Protein AF-A0A259CTH0-F1 (afdb_monomer_lite)

Structure (mmCIF, N/CA/C/O backbone):
data_AF-A0A259CTH0-F1
#
_entry.id   AF-A0A259CTH0-F1
#
loop_
_atom_site.group_PDB
_atom_site.id
_atom_site.type_symbol
_atom_site.label_atom_id
_atom_site.label_alt_id
_atom_site.label_comp_id
_atom_site.label_asym_id
_atom_site.label_entity_id
_atom_site.label_seq_id
_atom_site.pdbx_PDB_ins_code
_atom_site.Cartn_x
_atom_site.Cartn_y
_atom_site.Cartn_z
_atom_site.occupancy
_atom_site.B_iso_or_equiv
_atom_site.auth_seq_id
_atom_site.auth_comp_id
_atom_site.auth_asym_id
_atom_site.auth_atom_id
_atom_site.pdbx_PDB_model_num
ATOM 1 N N . MET A 1 1 ? 4.032 1.872 -55.184 1.00 35.22 1 MET A N 1
ATOM 2 C CA . MET A 1 1 ? 4.923 3.016 -54.893 1.00 35.22 1 MET A CA 1
ATOM 3 C C . MET A 1 1 ? 4.300 3.805 -53.740 1.00 35.22 1 MET A C 1
ATOM 5 O O . MET A 1 1 ? 3.554 4.737 -53.988 1.00 35.22 1 MET A O 1
ATOM 9 N N . LEU A 1 2 ? 4.495 3.369 -52.488 1.00 32.41 2 LEU A N 1
ATOM 10 C CA . LEU A 1 2 ? 4.017 4.097 -51.303 1.00 32.41 2 LEU A CA 1
ATOM 11 C C . LEU A 1 2 ? 5.195 4.855 -50.688 1.00 32.41 2 LEU A C 1
ATOM 13 O O . LEU A 1 2 ? 6.195 4.247 -50.312 1.00 32.41 2 LEU A O 1
ATOM 17 N N . ARG A 1 3 ? 5.067 6.178 -50.596 1.00 38.28 3 ARG A N 1
ATOM 18 C CA . ARG A 1 3 ? 5.902 7.033 -49.753 1.00 38.28 3 ARG A CA 1
ATOM 19 C C . ARG A 1 3 ? 5.046 7.613 -48.636 1.00 38.28 3 ARG A C 1
ATOM 21 O O . ARG A 1 3 ? 3.895 7.963 -48.864 1.00 38.28 3 ARG A O 1
ATOM 28 N N . ALA A 1 4 ? 5.736 7.810 -47.516 1.00 45.34 4 ALA A N 1
ATOM 29 C CA . ALA A 1 4 ? 5.439 8.714 -46.414 1.00 45.34 4 ALA A CA 1
ATOM 30 C C . ALA A 1 4 ? 4.397 8.244 -45.394 1.00 45.34 4 ALA A C 1
ATOM 32 O O . ALA A 1 4 ? 3.223 8.554 -45.517 1.00 45.34 4 ALA A O 1
ATOM 33 N N . VAL A 1 5 ? 4.896 7.657 -44.300 1.00 40.25 5 VAL A N 1
ATOM 34 C CA . VAL A 1 5 ? 4.733 8.280 -42.977 1.00 40.25 5 VAL A CA 1
ATOM 35 C C . VAL A 1 5 ? 6.035 8.071 -42.201 1.00 40.25 5 VAL A C 1
ATOM 37 O O . VAL A 1 5 ? 6.191 7.124 -41.441 1.00 40.25 5 VAL A O 1
ATOM 40 N N . ASP A 1 6 ? 7.005 8.942 -42.460 1.00 46.53 6 ASP A N 1
ATOM 41 C CA . ASP A 1 6 ? 8.164 9.119 -41.591 1.00 46.53 6 ASP A CA 1
ATOM 42 C C . ASP A 1 6 ? 8.008 10.506 -40.975 1.00 46.53 6 ASP A C 1
ATOM 44 O O . ASP A 1 6 ? 8.345 11.518 -41.591 1.00 46.53 6 ASP A O 1
ATOM 48 N N . ARG A 1 7 ? 7.340 10.568 -39.819 1.00 43.00 7 ARG A N 1
ATOM 49 C CA . ARG A 1 7 ? 7.254 11.778 -39.001 1.00 43.00 7 ARG A CA 1
ATOM 50 C C . ARG A 1 7 ? 7.215 11.412 -37.519 1.00 43.00 7 ARG A C 1
ATOM 52 O O . ARG A 1 7 ? 6.186 11.038 -36.968 1.00 43.00 7 ARG A O 1
ATOM 59 N N . THR A 1 8 ? 8.385 11.622 -36.915 1.00 45.44 8 THR A N 1
ATOM 60 C CA . THR A 1 8 ? 8.591 12.116 -35.545 1.00 45.44 8 THR A CA 1
ATOM 61 C C . THR A 1 8 ? 8.147 11.221 -34.391 1.00 45.44 8 THR A C 1
ATOM 63 O O . THR A 1 8 ? 7.314 11.608 -33.588 1.00 45.44 8 THR A O 1
ATOM 66 N N . PHE A 1 9 ? 8.846 10.100 -34.225 1.00 40.75 9 PHE A N 1
ATOM 67 C CA . PHE A 1 9 ? 9.428 9.741 -32.926 1.00 40.75 9 PHE A CA 1
ATOM 68 C C . PHE A 1 9 ? 10.851 9.234 -33.192 1.00 40.75 9 PHE A C 1
ATOM 70 O O . PHE A 1 9 ? 11.013 8.340 -34.029 1.00 40.75 9 PHE A O 1
ATOM 77 N N . PRO A 1 10 ? 11.903 9.790 -32.564 1.00 41.12 10 PRO A N 1
ATOM 78 C CA . PRO A 1 10 ? 13.239 9.233 -32.709 1.00 41.12 10 PRO A CA 1
ATOM 79 C C . PRO A 1 10 ? 13.198 7.780 -32.229 1.00 41.12 10 PRO A C 1
ATOM 81 O O . PRO A 1 10 ? 12.776 7.505 -31.105 1.00 41.12 10 PRO A O 1
ATOM 84 N N . ARG A 1 11 ? 13.618 6.840 -33.082 1.00 43.41 11 ARG A N 1
ATOM 85 C CA . ARG A 1 11 ? 13.872 5.449 -32.693 1.00 43.41 11 ARG A CA 1
ATOM 86 C C . ARG A 1 11 ? 15.055 5.424 -31.723 1.00 43.41 11 ARG A C 1
ATOM 88 O O . ARG A 1 11 ? 16.173 5.104 -32.114 1.00 43.41 11 ARG A O 1
ATOM 95 N N . TYR A 1 12 ? 14.815 5.743 -30.456 1.00 45.69 12 TYR A N 1
ATOM 96 C CA . TYR A 1 12 ? 15.717 5.405 -29.360 1.00 45.69 12 TYR A CA 1
ATOM 97 C C . TYR A 1 12 ? 15.593 3.906 -29.070 1.00 45.69 12 TYR A C 1
ATOM 99 O O . TYR A 1 12 ? 15.085 3.495 -28.037 1.00 45.69 12 TYR A O 1
ATOM 107 N N . PHE A 1 13 ? 16.044 3.070 -30.004 1.00 45.66 13 PHE A N 1
ATOM 108 C CA . PHE A 1 13 ? 16.345 1.670 -29.717 1.00 45.66 13 PHE A CA 1
ATOM 109 C C . PHE A 1 13 ? 17.863 1.513 -29.630 1.00 45.66 13 PHE A C 1
ATOM 111 O O . PHE A 1 13 ? 18.492 0.841 -30.443 1.00 45.66 13 PHE A O 1
ATOM 118 N N . GLY A 1 14 ? 18.455 2.155 -28.620 1.00 53.34 14 GLY A N 1
ATOM 119 C CA . GLY A 1 14 ? 19.588 1.532 -27.940 1.00 53.34 14 GLY A CA 1
ATOM 120 C C . GLY A 1 14 ? 19.062 0.277 -27.240 1.00 53.34 14 GLY A C 1
ATOM 121 O O . GLY A 1 14 ? 17.931 0.285 -26.759 1.00 53.34 14 GLY A O 1
ATOM 122 N N . GLN A 1 15 ? 19.821 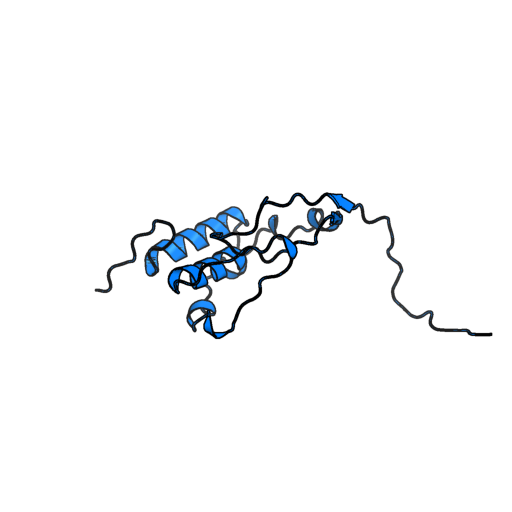-0.819 -27.261 1.00 63.38 15 GLN A N 1
ATOM 123 C CA . GLN A 1 15 ? 19.427 -2.117 -26.700 1.00 63.38 15 GLN A CA 1
ATOM 124 C C . GLN A 1 15 ? 18.944 -1.974 -25.246 1.00 63.38 15 GLN A C 1
ATOM 126 O O . GLN A 1 15 ? 19.763 -1.933 -24.334 1.00 63.38 15 GLN A O 1
ATOM 131 N N . VAL A 1 16 ? 17.627 -1.927 -25.016 1.00 68.38 16 VAL A N 1
ATOM 132 C CA . VAL A 1 16 ? 17.061 -2.049 -23.665 1.00 68.38 16 VAL A CA 1
ATOM 133 C C . VAL A 1 16 ? 17.466 -3.420 -23.146 1.00 68.38 16 VAL A C 1
ATOM 135 O O . VAL A 1 16 ? 17.056 -4.447 -23.700 1.00 68.38 16 VAL A O 1
ATOM 138 N N . ARG A 1 17 ? 18.305 -3.457 -22.109 1.00 74.62 17 ARG A N 1
ATOM 139 C CA . ARG A 1 17 ? 18.731 -4.727 -21.531 1.00 74.62 17 ARG A CA 1
ATOM 140 C C . ARG A 1 17 ? 17.586 -5.286 -20.700 1.00 74.62 17 ARG A C 1
ATOM 142 O O . ARG A 1 17 ? 17.246 -4.749 -19.649 1.00 74.62 17 ARG A O 1
ATOM 149 N N . LEU A 1 18 ? 17.020 -6.393 -21.162 1.00 79.69 18 LEU A N 1
ATOM 150 C CA . LEU A 1 18 ? 16.029 -7.146 -20.407 1.00 79.69 18 LEU A CA 1
ATOM 151 C C . LEU A 1 18 ? 16.717 -7.979 -19.318 1.00 79.69 18 LEU A C 1
ATOM 153 O O . LEU A 1 18 ? 17.729 -8.639 -19.565 1.00 79.69 18 LEU A O 1
ATOM 157 N N . LYS A 1 19 ? 16.156 -7.953 -18.113 1.00 79.12 19 LYS A N 1
ATOM 158 C CA . LYS A 1 19 ? 16.504 -8.834 -16.994 1.00 79.12 19 LYS A CA 1
ATOM 159 C C . LYS A 1 19 ? 15.320 -9.751 -16.706 1.00 79.12 19 LYS A C 1
ATOM 161 O O . LYS A 1 19 ? 14.182 -9.293 -16.782 1.00 79.12 19 LYS A O 1
ATOM 166 N N . ALA A 1 20 ? 15.586 -11.003 -16.338 1.00 78.06 20 ALA A N 1
ATOM 167 C CA . ALA A 1 20 ? 14.541 -11.931 -15.914 1.00 78.06 20 ALA A CA 1
ATOM 168 C C . ALA A 1 20 ? 13.806 -11.388 -14.679 1.00 78.06 20 ALA A C 1
ATOM 170 O O . ALA A 1 20 ? 14.442 -10.942 -13.721 1.00 78.06 20 ALA A O 1
ATOM 171 N N . PHE A 1 21 ? 12.478 -11.443 -14.703 1.00 77.38 21 PHE A N 1
ATOM 172 C CA . PHE A 1 21 ? 11.644 -11.155 -13.545 1.00 77.38 21 PHE A CA 1
ATOM 173 C C . PHE A 1 21 ? 11.442 -12.433 -12.737 1.00 77.38 21 PHE A C 1
ATOM 175 O O . PHE A 1 21 ? 11.033 -13.460 -13.275 1.00 77.38 21 PHE A O 1
ATOM 182 N N . GLN A 1 22 ? 11.744 -12.375 -11.443 1.00 71.00 22 GLN A N 1
ATOM 183 C CA . GLN A 1 22 ? 11.444 -13.463 -10.520 1.00 71.00 22 GLN A CA 1
ATOM 184 C C . GLN A 1 22 ? 10.051 -13.224 -9.939 1.00 71.00 22 GLN A C 1
ATOM 186 O O . GLN A 1 22 ? 9.815 -12.188 -9.316 1.00 71.00 22 GLN A O 1
ATOM 191 N N . THR A 1 23 ? 9.136 -14.175 -10.138 1.00 71.75 23 THR A N 1
ATOM 192 C CA . THR A 1 23 ? 7.851 -14.155 -9.429 1.00 71.75 23 THR A CA 1
ATOM 193 C C . THR A 1 23 ? 8.088 -14.302 -7.926 1.00 71.75 23 THR A C 1
ATOM 195 O O . THR A 1 23 ? 8.937 -15.085 -7.500 1.00 71.75 23 THR A O 1
ATOM 198 N N . ARG A 1 24 ? 7.328 -13.557 -7.118 1.00 74.44 24 ARG A N 1
ATOM 199 C CA . ARG A 1 24 ? 7.357 -13.667 -5.650 1.00 74.44 24 ARG A CA 1
ATOM 200 C C . ARG A 1 24 ? 6.495 -14.811 -5.119 1.00 74.44 24 ARG A C 1
ATOM 202 O O . ARG A 1 24 ? 6.671 -15.218 -3.977 1.00 74.44 24 ARG A O 1
ATOM 209 N N . PHE A 1 25 ? 5.605 -15.351 -5.949 1.00 80.88 25 PHE A N 1
ATOM 210 C CA . PHE A 1 25 ? 4.655 -16.391 -5.569 1.00 80.88 25 PHE A CA 1
ATOM 211 C C . PHE A 1 25 ? 4.768 -17.591 -6.513 1.00 80.88 25 PHE A C 1
ATOM 213 O O . PHE A 1 25 ? 4.972 -17.435 -7.720 1.00 80.88 25 PHE A O 1
ATOM 220 N N . SER A 1 26 ? 4.645 -18.797 -5.958 1.00 84.19 26 SER A N 1
ATOM 221 C CA . SER A 1 26 ? 4.683 -20.064 -6.702 1.00 84.19 26 SER A CA 1
ATOM 222 C C . SER A 1 26 ? 3.293 -20.604 -7.054 1.00 84.19 26 SER A C 1
ATOM 224 O O . SER A 1 26 ? 3.184 -21.491 -7.898 1.00 84.19 26 SER A O 1
ATOM 226 N N . ALA A 1 27 ? 2.238 -20.076 -6.428 1.00 88.44 27 ALA A N 1
ATOM 227 C CA . ALA A 1 27 ? 0.845 -20.460 -6.636 1.00 88.44 27 ALA A CA 1
ATOM 228 C C . ALA A 1 27 ? -0.095 -19.284 -6.324 1.00 88.44 27 ALA A C 1
ATOM 230 O O . ALA A 1 27 ? 0.291 -18.360 -5.607 1.00 88.44 27 ALA A O 1
ATOM 231 N N . SER A 1 28 ? -1.316 -19.325 -6.868 1.00 92.94 28 SER A N 1
ATOM 232 C CA . SER A 1 28 ? -2.369 -18.357 -6.538 1.00 92.94 28 SER A CA 1
ATOM 233 C C . SER A 1 28 ? -2.802 -18.502 -5.075 1.00 92.94 28 SER A C 1
ATOM 235 O O . SER A 1 28 ? -2.795 -19.609 -4.530 1.00 92.94 28 SER A O 1
ATOM 237 N N . GLY A 1 29 ? -3.194 -17.401 -4.438 1.00 93.81 29 GLY A N 1
ATOM 238 C CA . GLY A 1 29 ? -3.596 -17.413 -3.032 1.00 93.81 29 GLY A CA 1
ATOM 239 C C . GLY A 1 29 ? -3.831 -16.025 -2.452 1.00 93.81 29 GLY A C 1
ATOM 240 O O . GLY A 1 29 ? -3.828 -15.030 -3.173 1.00 93.81 29 GLY A O 1
ATOM 241 N N . TYR A 1 30 ? -4.043 -15.966 -1.138 1.00 94.88 30 TYR A N 1
ATOM 242 C CA . TYR A 1 30 ? -4.235 -14.703 -0.429 1.00 94.88 30 TYR A CA 1
ATOM 243 C C . TYR A 1 30 ? -2.903 -14.093 0.009 1.00 94.88 30 TYR A C 1
ATOM 245 O O . TYR A 1 30 ? -2.024 -14.806 0.496 1.00 94.88 30 TYR A O 1
ATOM 253 N N . GLY A 1 31 ? -2.779 -12.777 -0.153 1.00 92.94 31 GLY A N 1
ATOM 254 C CA . GLY A 1 31 ? -1.653 -11.982 0.334 1.00 92.94 31 GLY A CA 1
ATOM 255 C C . GLY A 1 31 ? -2.118 -10.786 1.163 1.00 92.94 31 GLY A C 1
ATOM 256 O O . GLY A 1 31 ? -3.300 -10.447 1.170 1.00 92.94 31 GLY A O 1
ATOM 257 N N . ASP A 1 32 ? -1.175 -10.144 1.849 1.00 93.62 32 ASP A N 1
ATOM 258 C CA . ASP A 1 32 ? -1.458 -8.994 2.721 1.00 93.62 32 ASP A CA 1
ATOM 259 C C . ASP A 1 32 ? -1.312 -7.640 2.011 1.00 93.62 32 ASP A C 1
ATOM 261 O O . ASP A 1 32 ? -1.889 -6.647 2.450 1.00 93.62 32 ASP A O 1
ATOM 265 N N . VAL A 1 33 ? -0.526 -7.589 0.929 1.00 93.94 33 VAL A N 1
ATOM 266 C CA . VAL A 1 33 ? -0.204 -6.355 0.201 1.00 93.94 33 VAL A CA 1
ATOM 267 C C . VAL A 1 33 ? -0.417 -6.554 -1.297 1.00 93.94 33 VAL A C 1
ATOM 269 O O . VAL A 1 33 ? 0.133 -7.478 -1.898 1.00 93.94 33 VAL A O 1
ATOM 272 N N . ALA A 1 34 ? -1.211 -5.672 -1.897 1.00 93.19 34 ALA A N 1
ATOM 273 C CA . ALA A 1 34 ? -1.414 -5.574 -3.332 1.00 93.19 34 ALA A CA 1
ATOM 274 C C . ALA A 1 34 ? -0.349 -4.645 -3.926 1.00 93.19 34 ALA A C 1
ATOM 276 O O . ALA A 1 34 ? -0.406 -3.434 -3.739 1.00 93.19 34 ALA A O 1
ATOM 277 N N . GLU A 1 35 ? 0.626 -5.216 -4.632 1.00 88.44 35 GLU A N 1
ATOM 278 C CA . GLU A 1 35 ? 1.647 -4.444 -5.342 1.00 88.44 35 GLU A CA 1
ATOM 279 C C . GLU A 1 35 ? 1.140 -4.036 -6.731 1.00 88.44 35 GLU A C 1
ATOM 281 O O . GLU A 1 35 ? 0.729 -4.882 -7.526 1.00 88.44 35 GLU A O 1
ATOM 286 N N . GLY A 1 36 ? 1.214 -2.747 -7.063 1.00 82.00 36 GLY A N 1
ATOM 287 C CA . GLY A 1 36 ? 0.728 -2.183 -8.325 1.00 82.00 36 GLY A CA 1
ATOM 288 C C . GLY A 1 36 ? 1.478 -2.649 -9.579 1.00 82.00 36 GLY A C 1
ATOM 289 O O . GLY A 1 36 ? 1.045 -2.380 -10.704 1.00 82.00 36 GLY A O 1
ATOM 290 N N . PHE A 1 37 ? 2.597 -3.364 -9.434 1.00 82.06 37 PHE A N 1
ATOM 291 C CA . PHE A 1 37 ? 3.378 -3.855 -10.567 1.00 82.06 37 PHE A CA 1
ATOM 292 C C . PHE A 1 37 ? 2.643 -4.976 -11.319 1.00 82.06 37 PHE A C 1
ATOM 294 O O . PHE A 1 37 ? 2.527 -6.100 -10.841 1.00 82.06 37 PHE A O 1
ATOM 301 N N . GLY A 1 38 ? 2.175 -4.674 -12.532 1.00 79.69 38 GLY A N 1
ATOM 302 C CA . GLY A 1 38 ? 1.301 -5.566 -13.309 1.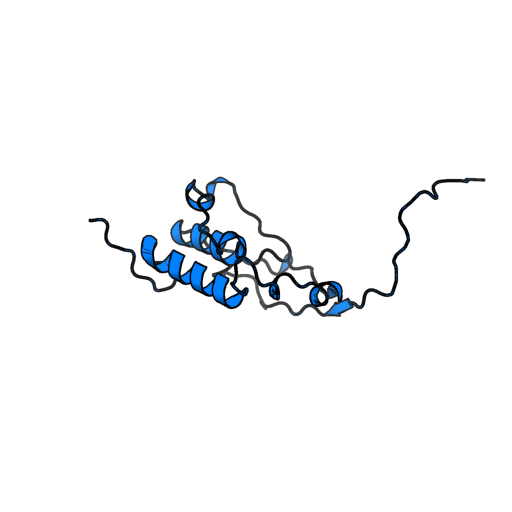00 79.69 38 GLY A CA 1
ATOM 303 C C . GLY A 1 38 ? -0.193 -5.283 -13.126 1.00 79.69 38 GLY A C 1
ATOM 304 O O . GLY A 1 38 ? -1.003 -5.831 -13.872 1.00 79.69 38 GLY A O 1
ATOM 305 N N . GLY A 1 39 ? -0.536 -4.358 -12.226 1.00 85.94 39 GLY A N 1
ATOM 306 C CA . GLY A 1 39 ? -1.888 -3.872 -11.981 1.00 85.94 39 GLY A CA 1
ATOM 307 C C . GLY A 1 39 ? -2.633 -4.641 -10.891 1.00 85.94 39 GLY A C 1
ATOM 308 O O . GLY A 1 39 ? -2.399 -5.822 -10.652 1.00 85.94 39 GLY A O 1
ATOM 309 N N . VAL A 1 40 ? -3.580 -3.947 -10.261 1.00 90.38 40 VAL A N 1
ATOM 310 C CA . VAL A 1 40 ? -4.507 -4.494 -9.265 1.00 90.38 40 VAL A CA 1
ATOM 311 C C . VAL A 1 40 ? -5.925 -4.223 -9.755 1.00 90.38 40 VAL A C 1
ATOM 313 O O . VAL A 1 40 ? -6.254 -3.095 -10.123 1.00 90.38 40 VAL A O 1
ATOM 316 N N . LEU A 1 41 ? -6.772 -5.252 -9.782 1.00 92.88 41 LEU A N 1
ATOM 317 C CA . LEU A 1 41 ? -8.182 -5.098 -10.127 1.00 92.88 41 LEU A CA 1
ATOM 318 C C . LEU A 1 41 ? -8.997 -4.858 -8.857 1.00 92.88 41 LEU A C 1
ATOM 320 O O . LEU A 1 41 ? -9.015 -5.692 -7.955 1.00 92.88 41 LEU A O 1
ATOM 324 N N . VAL A 1 42 ? -9.707 -3.735 -8.814 1.00 93.38 42 VAL A N 1
ATOM 325 C CA . VAL A 1 42 ? -10.528 -3.326 -7.670 1.00 93.38 42 VAL A CA 1
ATOM 326 C C . VAL A 1 42 ? -11.930 -2.955 -8.126 1.00 93.38 42 VAL A C 1
ATOM 328 O O . VAL A 1 42 ? -12.132 -2.499 -9.254 1.00 93.38 42 VAL A O 1
ATOM 331 N N . ARG A 1 43 ? -12.911 -3.137 -7.241 1.00 96.00 43 ARG A N 1
ATOM 332 C CA . ARG A 1 43 ? -14.240 -2.546 -7.408 1.00 96.00 43 ARG A CA 1
ATOM 333 C C . ARG A 1 43 ? -14.289 -1.229 -6.625 1.00 96.00 43 ARG A C 1
ATOM 335 O O . ARG A 1 43 ? -13.762 -1.209 -5.514 1.00 96.00 43 ARG A O 1
ATOM 342 N N . PRO A 1 44 ? -14.917 -0.156 -7.136 1.00 94.56 44 PRO A N 1
ATOM 343 C CA . PRO A 1 44 ? -14.973 1.127 -6.429 1.00 94.56 44 PRO A CA 1
ATOM 344 C C . PRO A 1 44 ? -15.495 1.022 -4.986 1.00 94.56 44 PRO A C 1
ATOM 346 O O . PRO A 1 44 ? -14.979 1.675 -4.090 1.00 94.56 44 PRO A O 1
ATOM 349 N N . GLU A 1 45 ? -16.457 0.135 -4.736 1.00 97.12 45 GLU A N 1
ATOM 350 C CA . GLU A 1 45 ? -17.110 -0.062 -3.434 1.00 97.12 45 GLU A CA 1
ATOM 351 C C . GLU A 1 45 ? -16.233 -0.800 -2.409 1.00 97.12 45 GLU A C 1
ATOM 353 O O . GLU A 1 45 ? -16.642 -1.011 -1.262 1.00 97.12 45 GLU A O 1
ATOM 358 N N . PHE A 1 46 ? -15.029 -1.219 -2.809 1.00 97.25 46 PHE A N 1
ATOM 359 C CA . PHE A 1 46 ? -14.029 -1.716 -1.870 1.00 97.25 46 PHE A CA 1
ATOM 360 C C . PHE A 1 46 ? -13.492 -0.607 -0.967 1.00 97.25 46 PHE A C 1
ATOM 362 O O . PHE A 1 46 ? -13.038 -0.891 0.142 1.00 97.25 46 PHE A O 1
ATOM 369 N N . PHE A 1 47 ? -13.598 0.643 -1.409 1.00 96.56 47 PHE A N 1
ATOM 370 C CA . PHE A 1 47 ? -13.129 1.802 -0.676 1.00 96.56 47 PHE A CA 1
ATOM 371 C C . PHE A 1 47 ? -14.294 2.621 -0.117 1.00 96.56 47 PHE A C 1
ATOM 373 O O . PHE A 1 47 ? -15.414 2.582 -0.625 1.00 96.56 47 PHE A O 1
ATOM 380 N N . ASP A 1 48 ? -14.015 3.352 0.955 1.00 95.88 48 ASP A N 1
ATOM 381 C CA . ASP A 1 48 ? -14.844 4.458 1.430 1.00 95.88 48 ASP A CA 1
ATOM 382 C C . ASP A 1 48 ? -14.003 5.741 1.417 1.00 95.88 48 ASP A C 1
ATOM 384 O O . ASP A 1 48 ? -12.825 5.708 1.049 1.00 95.88 48 ASP A O 1
ATOM 388 N N . ASP A 1 49 ? -14.606 6.855 1.820 1.00 95.94 49 ASP A N 1
ATOM 389 C CA . ASP A 1 49 ? -14.022 8.193 1.699 1.00 95.94 49 ASP A CA 1
ATOM 390 C C . ASP A 1 49 ? -12.626 8.311 2.327 1.00 95.94 49 ASP A C 1
ATOM 392 O O . ASP A 1 49 ? -11.760 8.978 1.759 1.00 95.94 49 ASP A O 1
ATOM 396 N N . ALA A 1 50 ? -12.350 7.568 3.407 1.00 95.06 50 ALA A N 1
ATOM 397 C CA . ALA A 1 50 ? -11.072 7.651 4.105 1.00 95.06 50 ALA A CA 1
ATOM 398 C C . ALA A 1 50 ? -9.881 7.188 3.248 1.00 95.06 50 ALA A C 1
ATOM 400 O O . ALA A 1 50 ? -8.748 7.505 3.584 1.00 95.06 50 ALA A O 1
ATOM 401 N N . VAL A 1 51 ? -10.095 6.457 2.142 1.00 95.62 51 VAL A N 1
ATOM 402 C CA . VAL A 1 51 ? -9.001 6.115 1.208 1.00 95.62 51 VAL A CA 1
ATOM 403 C C . VAL A 1 51 ? -8.403 7.353 0.530 1.00 95.62 51 VAL A C 1
ATOM 405 O O . VAL A 1 51 ? -7.265 7.310 0.068 1.00 95.62 51 VAL A O 1
ATOM 408 N N . SER A 1 52 ? -9.175 8.438 0.436 1.00 94.62 52 SER A N 1
ATOM 409 C CA . SER A 1 52 ? -8.771 9.677 -0.236 1.00 94.62 52 SER A CA 1
ATOM 410 C C . SER A 1 52 ? -8.097 10.664 0.720 1.00 94.62 52 SER A C 1
ATOM 412 O O . SER A 1 52 ? -7.428 11.592 0.267 1.00 94.62 52 SER A O 1
ATOM 414 N N . ASP A 1 53 ? -8.225 10.445 2.030 1.00 95.00 53 ASP A N 1
ATOM 415 C CA . ASP A 1 53 ? -7.670 11.292 3.087 1.00 95.00 53 ASP A CA 1
ATOM 416 C C . ASP A 1 53 ? -6.236 10.867 3.421 1.00 95.00 53 ASP A C 1
ATOM 418 O O . ASP A 1 53 ? -5.945 10.367 4.507 1.00 95.00 53 ASP A O 1
ATOM 422 N N . ILE A 1 54 ? -5.333 11.023 2.452 1.00 95.00 54 ILE A N 1
ATOM 423 C CA . ILE A 1 54 ? -3.963 10.512 2.551 1.00 95.00 54 ILE A CA 1
ATOM 424 C C . ILE A 1 54 ? -3.078 11.491 3.348 1.00 95.00 54 ILE A C 1
ATOM 426 O O . ILE A 1 54 ? -2.877 12.626 2.905 1.00 95.00 54 ILE A O 1
ATOM 430 N N . PRO A 1 55 ? -2.495 11.082 4.492 1.00 92.69 55 PRO A N 1
ATOM 431 C CA . PRO A 1 55 ? -1.548 11.908 5.235 1.00 92.69 55 PRO A CA 1
ATOM 432 C C . PRO A 1 55 ? -0.269 12.216 4.433 1.00 92.69 55 PRO A C 1
ATOM 434 O O . PRO A 1 55 ? 0.078 11.474 3.505 1.00 92.69 55 PRO A O 1
ATOM 437 N N . PRO A 1 56 ? 0.493 13.263 4.815 1.00 91.19 56 PRO A N 1
ATOM 438 C CA . PRO A 1 56 ? 1.808 13.536 4.234 1.00 91.19 56 PRO A CA 1
ATOM 439 C C . PRO A 1 56 ? 2.713 12.298 4.241 1.00 91.19 56 PRO A C 1
ATOM 441 O O . PRO A 1 56 ? 2.596 11.453 5.128 1.00 91.19 56 PRO A O 1
ATOM 444 N N . ILE A 1 57 ? 3.625 12.203 3.266 1.00 90.38 57 ILE A N 1
ATOM 445 C CA . ILE A 1 57 ? 4.545 11.068 3.034 1.00 90.38 57 ILE A CA 1
ATOM 446 C C . ILE A 1 57 ? 3.843 9.780 2.557 1.00 90.38 57 ILE A C 1
ATOM 448 O O . ILE A 1 57 ? 4.371 9.084 1.689 1.00 90.38 57 ILE A O 1
ATOM 452 N N . LEU A 1 58 ? 2.643 9.462 3.058 1.00 94.62 58 LEU A N 1
ATOM 453 C CA . LEU A 1 58 ? 1.962 8.193 2.760 1.00 94.62 58 LEU A CA 1
ATOM 454 C C . LEU A 1 58 ? 1.450 8.103 1.316 1.00 94.62 58 LEU A C 1
ATOM 456 O O . LEU A 1 58 ? 1.298 7.007 0.781 1.00 94.62 58 LEU A O 1
ATOM 460 N N . TRP A 1 59 ? 1.260 9.245 0.651 1.00 92.12 59 TRP A N 1
ATOM 461 C CA . TRP A 1 59 ? 0.877 9.307 -0.764 1.00 92.12 59 TRP A CA 1
ATOM 462 C C . TRP A 1 59 ? 1.891 8.629 -1.700 1.00 92.12 59 TRP A C 1
ATOM 464 O O . TRP A 1 59 ? 1.523 8.193 -2.787 1.00 92.12 59 TRP A O 1
ATOM 474 N N . ALA A 1 60 ? 3.153 8.500 -1.274 1.00 92.38 60 ALA A N 1
ATOM 475 C CA . ALA A 1 60 ? 4.213 7.829 -2.022 1.00 92.38 60 ALA A CA 1
ATOM 476 C C . ALA A 1 60 ? 4.210 6.291 -1.872 1.00 92.38 60 ALA A C 1
ATOM 478 O O . ALA A 1 60 ? 5.061 5.611 -2.458 1.00 92.38 60 ALA A O 1
ATOM 479 N N . VAL A 1 61 ? 3.306 5.733 -1.056 1.00 94.88 61 VAL A N 1
ATOM 480 C CA . VAL A 1 61 ? 3.228 4.301 -0.714 1.00 94.88 61 VAL A CA 1
ATOM 481 C C . VAL A 1 61 ? 1.813 3.742 -0.856 1.00 94.88 61 VAL A C 1
ATOM 483 O O . VAL A 1 61 ? 1.267 3.104 0.045 1.00 94.88 61 VAL A O 1
ATOM 486 N N . ASP A 1 62 ? 1.247 3.947 -2.043 1.00 93.56 62 ASP A N 1
ATOM 487 C CA . ASP A 1 62 ? -0.073 3.474 -2.460 1.00 93.56 62 ASP A CA 1
ATOM 488 C C . ASP A 1 62 ? -0.294 1.971 -2.239 1.00 93.56 62 ASP A C 1
ATOM 490 O O . ASP A 1 62 ? -1.356 1.599 -1.747 1.00 93.56 62 ASP A O 1
ATOM 494 N N . ASP A 1 63 ? 0.704 1.119 -2.507 1.00 94.81 63 ASP A N 1
ATOM 495 C CA . ASP A 1 63 ? 0.602 -0.333 -2.275 1.00 94.81 63 ASP A CA 1
ATOM 496 C C . ASP A 1 63 ? 0.183 -0.657 -0.827 1.00 94.81 63 ASP A C 1
ATOM 498 O O . ASP A 1 63 ? -0.743 -1.434 -0.585 1.00 94.81 63 ASP A O 1
ATOM 502 N N . VAL A 1 64 ? 0.847 -0.040 0.158 1.00 96.62 64 VAL A N 1
ATOM 503 C CA . VAL A 1 64 ? 0.563 -0.264 1.585 1.00 96.62 64 VAL A CA 1
ATOM 504 C C . VAL A 1 64 ? -0.730 0.441 1.979 1.00 96.62 64 VAL A C 1
ATOM 506 O O . VAL A 1 64 ? -1.561 -0.150 2.667 1.00 96.62 64 VAL A O 1
ATOM 509 N N . TRP A 1 65 ? -0.934 1.671 1.505 1.00 96.75 65 TRP A N 1
ATOM 510 C CA . TRP A 1 65 ? -2.126 2.461 1.801 1.00 96.75 65 TRP A CA 1
ATOM 511 C C . TRP A 1 65 ? -3.408 1.743 1.362 1.00 96.75 65 TRP A C 1
ATOM 513 O O . TRP A 1 65 ? -4.274 1.434 2.184 1.00 96.75 65 TRP A O 1
ATOM 523 N N . ILE A 1 66 ? -3.499 1.385 0.080 1.00 95.94 66 ILE A N 1
ATOM 524 C CA . ILE A 1 66 ? -4.645 0.678 -0.502 1.00 95.94 66 ILE A CA 1
ATOM 525 C C . ILE A 1 66 ? -4.870 -0.649 0.224 1.00 95.94 66 ILE A C 1
ATOM 527 O O . ILE A 1 66 ? -6.000 -0.956 0.604 1.00 95.94 66 ILE A O 1
ATOM 531 N N . SER A 1 67 ? -3.807 -1.414 0.480 1.00 97.56 67 SER A N 1
ATOM 532 C CA . SER A 1 67 ? -3.911 -2.704 1.174 1.00 97.56 67 SER A CA 1
ATOM 533 C C . SER A 1 67 ? -4.410 -2.565 2.612 1.00 97.56 67 SER A C 1
ATOM 535 O O . SER A 1 67 ? -5.209 -3.384 3.070 1.00 97.56 67 SER A O 1
ATOM 537 N N . GLY A 1 68 ? -4.009 -1.504 3.317 1.00 97.06 68 GLY A N 1
ATOM 538 C CA . GLY A 1 68 ? -4.531 -1.179 4.643 1.00 97.06 68 GLY A CA 1
ATOM 539 C C . GLY A 1 68 ? -6.028 -0.874 4.603 1.00 97.06 68 GLY A C 1
ATOM 540 O O . GLY A 1 68 ? -6.795 -1.413 5.404 1.00 97.06 68 GLY A O 1
ATOM 541 N N . HIS A 1 69 ? -6.469 -0.101 3.606 1.00 97.31 69 HIS A N 1
ATOM 542 C CA . HIS A 1 69 ? -7.885 0.195 3.378 1.00 97.31 69 HIS A CA 1
ATOM 543 C C . HIS A 1 69 ? -8.718 -1.050 3.049 1.00 97.31 69 HIS A C 1
ATOM 545 O O . HIS A 1 69 ? -9.809 -1.216 3.598 1.00 97.31 69 HIS A O 1
ATOM 551 N N . LEU A 1 70 ? -8.198 -1.960 2.222 1.00 97.69 70 LEU A N 1
ATOM 552 C CA . LEU A 1 70 ? -8.839 -3.251 1.957 1.00 97.69 70 LEU A CA 1
ATOM 553 C C . LEU A 1 70 ? -8.920 -4.098 3.234 1.00 97.69 70 LEU A C 1
ATOM 555 O O . LEU A 1 70 ? -9.989 -4.607 3.576 1.00 97.69 70 LEU A O 1
ATOM 559 N N . THR A 1 71 ? -7.824 -4.173 3.994 1.00 97.56 71 THR A N 1
ATOM 560 C CA . THR A 1 71 ? -7.739 -4.960 5.232 1.00 97.56 71 THR A CA 1
ATOM 561 C C . THR A 1 71 ? -8.726 -4.465 6.287 1.00 97.56 71 THR A C 1
ATOM 563 O O . THR A 1 71 ? -9.495 -5.264 6.821 1.00 97.56 71 THR A O 1
ATOM 566 N N . ARG A 1 72 ? -8.785 -3.152 6.565 1.00 96.19 72 ARG A N 1
ATOM 567 C CA . ARG A 1 72 ? -9.738 -2.603 7.552 1.00 96.19 72 ARG A CA 1
ATOM 568 C C . ARG A 1 72 ? -11.201 -2.775 7.134 1.00 96.19 72 ARG A C 1
ATOM 570 O O . ARG A 1 72 ? -12.089 -2.760 7.979 1.00 96.19 72 ARG A O 1
ATOM 577 N N . ARG A 1 73 ? -11.458 -2.921 5.830 1.00 96.50 73 ARG A N 1
ATOM 578 C CA . ARG A 1 73 ? -12.780 -3.205 5.253 1.00 96.50 73 ARG A CA 1
ATOM 579 C C . ARG A 1 73 ? -13.097 -4.703 5.201 1.00 96.50 73 ARG A C 1
ATOM 581 O O . ARG A 1 73 ? -14.190 -5.063 4.773 1.00 96.50 73 ARG A O 1
ATOM 588 N N . GLY A 1 74 ? -12.168 -5.566 5.619 1.00 96.31 74 GLY A N 1
ATOM 589 C CA . GLY A 1 74 ? -12.325 -7.020 5.577 1.00 96.31 74 GLY A CA 1
ATOM 590 C C . GLY A 1 74 ? -12.305 -7.600 4.161 1.00 96.31 74 GLY A C 1
ATOM 591 O O . GLY A 1 74 ? -12.903 -8.647 3.924 1.00 96.31 74 GLY A O 1
ATOM 592 N N . ILE A 1 75 ? -11.660 -6.919 3.211 1.00 97.69 75 ILE A N 1
ATOM 593 C CA . ILE A 1 75 ? -11.591 -7.334 1.809 1.00 97.69 75 ILE A CA 1
ATOM 594 C C . ILE A 1 75 ? -10.253 -8.044 1.579 1.00 97.69 75 ILE A C 1
ATOM 596 O O . ILE A 1 75 ? -9.207 -7.396 1.629 1.00 97.69 75 ILE A O 1
ATOM 600 N N . PRO A 1 76 ? -10.254 -9.365 1.333 1.00 96.94 76 PRO A N 1
ATOM 601 C CA . PRO A 1 76 ? -9.022 -10.112 1.141 1.00 96.94 76 PRO A CA 1
ATOM 602 C C . PRO A 1 76 ? -8.434 -9.871 -0.258 1.00 96.94 76 PRO A C 1
ATOM 604 O O . PRO A 1 76 ? -9.167 -9.728 -1.240 1.00 96.94 76 PRO A O 1
ATOM 607 N N . ILE A 1 77 ? -7.104 -9.879 -0.363 1.00 95.88 77 ILE A N 1
ATOM 608 C CA . ILE A 1 77 ? -6.378 -9.666 -1.622 1.00 95.88 77 ILE A CA 1
ATOM 609 C C . ILE A 1 77 ? -6.032 -11.025 -2.234 1.00 95.88 77 ILE A C 1
ATOM 611 O O . ILE A 1 77 ? -5.265 -11.791 -1.653 1.00 95.88 77 ILE A O 1
ATOM 615 N N . TRP A 1 78 ? -6.593 -11.326 -3.408 1.00 94.75 78 TRP A N 1
ATOM 616 C CA . TRP A 1 78 ? -6.275 -12.535 -4.176 1.00 94.75 78 TRP A CA 1
ATOM 617 C C . TRP A 1 78 ? -5.164 -12.264 -5.193 1.00 94.75 78 TRP A C 1
ATOM 619 O O . TRP A 1 78 ? -5.295 -11.386 -6.046 1.00 94.75 78 TRP A O 1
ATOM 629 N N . VAL A 1 79 ? -4.099 -13.058 -5.138 1.00 91.69 79 VAL A N 1
ATOM 630 C CA . VAL A 1 79 ? -3.002 -13.060 -6.107 1.00 91.69 79 VAL A CA 1
ATOM 631 C C . VAL A 1 79 ? -3.253 -14.171 -7.122 1.00 91.69 79 VAL A C 1
ATOM 633 O O . VAL A 1 79 ? -3.242 -15.349 -6.767 1.00 91.69 79 VAL A O 1
ATOM 636 N N . GLU A 1 80 ? -3.465 -13.805 -8.389 1.00 90.44 80 GLU A N 1
ATOM 637 C CA . GLU A 1 80 ? -3.688 -14.762 -9.477 1.00 90.44 80 GLU A CA 1
ATOM 638 C C . GLU A 1 80 ? -2.410 -15.011 -10.288 1.00 90.44 80 GLU A C 1
ATOM 640 O O . GLU A 1 80 ? -1.982 -14.177 -11.091 1.00 90.44 80 GLU A O 1
ATOM 645 N N . MET A 1 81 ? -1.823 -16.197 -10.132 1.00 85.94 81 MET A N 1
ATOM 646 C CA . MET A 1 81 ? -0.576 -16.557 -10.802 1.00 85.94 81 MET A CA 1
ATOM 647 C C . MET A 1 81 ? -0.734 -16.890 -12.282 1.00 85.94 81 MET A C 1
ATOM 649 O O . MET A 1 81 ? 0.193 -16.639 -13.051 1.00 85.94 81 MET A O 1
ATOM 653 N N . ALA A 1 82 ? -1.894 -17.380 -12.728 1.00 79.88 82 ALA A N 1
ATOM 654 C CA . ALA A 1 82 ? -2.120 -17.632 -14.153 1.00 79.88 82 ALA A CA 1
ATOM 655 C C . ALA A 1 82 ? -2.126 -16.332 -14.988 1.00 79.88 82 ALA A C 1
ATOM 657 O O . ALA A 1 82 ? -1.891 -16.359 -16.201 1.00 79.88 82 ALA A O 1
ATOM 658 N N . GLY A 1 83 ? -2.388 -15.187 -14.343 1.00 70.44 83 GLY A N 1
ATOM 659 C CA . GLY A 1 83 ? -2.391 -13.856 -14.953 1.00 70.44 83 GLY A CA 1
ATOM 660 C C . GLY A 1 83 ? -1.040 -13.132 -14.919 1.00 70.44 83 GLY A C 1
ATOM 661 O O . GLY A 1 83 ? -0.842 -12.190 -15.689 1.00 70.44 83 GLY A O 1
ATOM 662 N N . ALA A 1 84 ? -0.094 -13.574 -14.086 1.00 71.19 84 ALA A N 1
ATOM 663 C CA . ALA A 1 84 ? 1.215 -12.944 -13.923 1.00 71.19 84 ALA A CA 1
ATOM 664 C C . ALA A 1 84 ? 2.131 -13.245 -15.126 1.00 71.19 84 ALA A C 1
ATOM 666 O O . ALA A 1 84 ? 2.893 -14.208 -15.144 1.00 71.19 84 ALA A O 1
ATOM 667 N N . ARG A 1 85 ? 2.038 -12.419 -16.175 1.00 68.50 85 ARG A N 1
ATOM 668 C CA . ARG A 1 85 ? 2.740 -12.623 -17.462 1.00 68.50 85 ARG A CA 1
ATOM 669 C C . ARG A 1 85 ? 4.059 -11.864 -17.605 1.00 68.50 85 ARG A C 1
ATOM 671 O O . ARG A 1 85 ? 4.665 -11.886 -18.675 1.00 68.50 85 ARG A O 1
ATOM 678 N N . ILE A 1 86 ? 4.504 -11.169 -16.562 1.00 75.12 86 ILE A N 1
ATOM 679 C CA . ILE A 1 86 ? 5.751 -10.407 -16.622 1.00 75.12 86 ILE A CA 1
ATOM 680 C C . ILE A 1 86 ? 6.913 -11.380 -16.450 1.00 75.12 86 ILE A C 1
ATOM 682 O O . ILE A 1 86 ? 7.155 -11.883 -15.362 1.00 75.12 86 ILE A O 1
ATOM 686 N N . SER A 1 87 ? 7.635 -11.652 -17.534 1.00 73.38 87 SER A N 1
ATOM 687 C CA . SER A 1 87 ? 8.817 -12.520 -17.503 1.00 73.38 87 SER A CA 1
ATOM 688 C C . SER A 1 87 ? 10.126 -11.738 -17.475 1.00 73.38 87 SER A C 1
ATOM 690 O O . SER A 1 87 ? 11.149 -12.284 -17.074 1.00 73.38 87 SER A O 1
ATOM 692 N N . ASN A 1 88 ? 10.112 -10.474 -17.910 1.00 78.12 88 ASN A N 1
ATOM 693 C CA . ASN A 1 88 ? 11.297 -9.633 -18.037 1.00 78.12 88 ASN A CA 1
ATOM 694 C C . ASN A 1 88 ? 10.995 -8.168 -17.695 1.00 78.12 88 ASN A C 1
ATOM 696 O O . ASN A 1 88 ? 9.898 -7.684 -17.967 1.00 78.12 88 ASN A O 1
ATOM 700 N N . ILE A 1 89 ? 11.998 -7.451 -17.183 1.00 80.88 89 ILE A N 1
ATOM 701 C CA . ILE A 1 89 ? 11.958 -5.998 -16.954 1.00 80.88 89 ILE A CA 1
ATOM 702 C C . ILE A 1 89 ? 13.140 -5.343 -17.675 1.00 80.88 89 ILE A C 1
ATOM 704 O O . ILE A 1 89 ? 14.238 -5.900 -17.701 1.00 80.88 89 ILE A O 1
ATOM 708 N N . GLY A 1 90 ? 12.926 -4.162 -18.257 1.00 79.44 90 GLY A N 1
ATOM 709 C CA . GLY A 1 90 ? 14.006 -3.331 -18.784 1.00 79.44 90 GLY A CA 1
ATOM 710 C C . GLY A 1 90 ? 14.888 -2.737 -17.679 1.00 79.44 90 GLY A C 1
ATOM 711 O O . GLY A 1 90 ? 14.441 -2.479 -16.561 1.00 79.44 90 GLY A O 1
ATOM 712 N N . ASP A 1 91 ? 16.145 -2.476 -18.013 1.00 79.12 91 ASP A N 1
ATOM 713 C CA . ASP A 1 91 ? 17.123 -1.765 -17.181 1.00 79.12 91 ASP A CA 1
ATOM 714 C C . ASP A 1 91 ? 16.689 -0.358 -16.739 1.00 79.12 91 ASP A C 1
ATOM 716 O O . ASP A 1 91 ? 17.162 0.122 -15.710 1.00 79.12 91 ASP A O 1
ATOM 720 N N . MET A 1 92 ? 15.733 0.262 -17.436 1.00 74.56 92 MET A N 1
ATOM 721 C CA . MET A 1 92 ? 15.087 1.518 -17.032 1.00 74.56 92 MET A CA 1
ATOM 722 C C . MET A 1 92 ? 14.557 1.502 -15.588 1.00 74.56 92 MET A C 1
ATOM 724 O O . MET A 1 92 ? 14.515 2.552 -14.951 1.00 74.56 92 MET A O 1
ATOM 728 N N . ASN A 1 93 ? 14.221 0.326 -15.043 1.00 75.69 93 ASN A N 1
ATOM 729 C CA . ASN A 1 93 ? 13.813 0.154 -13.644 1.00 75.69 93 ASN A CA 1
ATOM 730 C C . ASN A 1 93 ? 14.928 0.474 -12.618 1.00 75.69 93 ASN A C 1
ATOM 732 O O . ASN A 1 93 ? 14.678 0.481 -11.418 1.00 75.69 93 ASN A O 1
ATOM 736 N N . GLU A 1 94 ? 16.170 0.709 -13.052 1.00 79.19 94 GLU A N 1
ATOM 737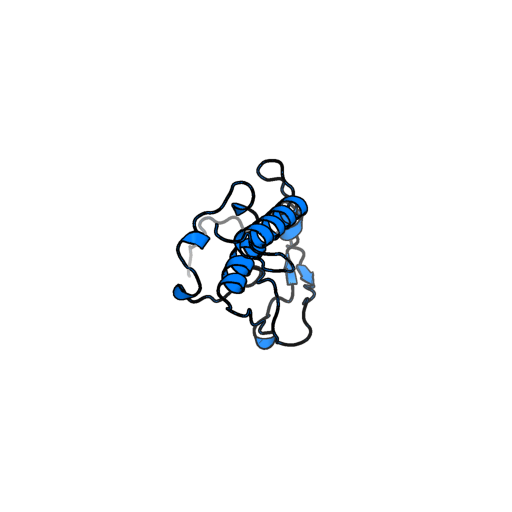 C CA . GLU A 1 94 ? 17.322 0.962 -12.172 1.00 79.19 94 GLU A CA 1
ATOM 738 C C . GLU A 1 94 ? 17.838 2.403 -12.228 1.00 79.19 94 GLU A C 1
ATOM 740 O O . GLU A 1 94 ? 18.442 2.865 -11.259 1.00 79.19 94 GLU A O 1
ATOM 745 N N . THR A 1 95 ? 17.633 3.101 -13.349 1.00 77.12 95 THR A N 1
ATOM 746 C CA . THR A 1 95 ? 18.277 4.396 -13.634 1.00 77.12 95 THR A CA 1
ATOM 747 C C . THR A 1 95 ? 17.653 5.545 -12.842 1.00 77.12 95 THR A C 1
ATOM 749 O O . THR A 1 95 ? 18.374 6.348 -12.259 1.00 77.12 95 THR A O 1
ATOM 752 N N . PHE A 1 96 ? 16.320 5.596 -12.774 1.00 79.81 96 PHE A N 1
ATOM 753 C CA . PHE A 1 96 ? 15.550 6.564 -11.978 1.00 79.81 96 PHE A CA 1
ATOM 754 C C . PHE A 1 96 ? 14.422 5.839 -11.250 1.00 79.81 96 PHE A C 1
ATOM 756 O O . PHE A 1 96 ? 13.236 6.094 -11.448 1.00 79.81 96 PHE A O 1
ATOM 763 N N . ALA A 1 97 ? 14.814 4.841 -10.468 1.00 85.81 97 ALA A N 1
ATOM 764 C CA . ALA A 1 97 ? 13.883 3.943 -9.820 1.00 85.81 97 ALA A CA 1
ATOM 765 C C . ALA A 1 97 ? 13.070 4.665 -8.736 1.00 85.81 97 ALA A C 1
ATOM 767 O O . ALA A 1 97 ? 13.644 5.135 -7.753 1.00 85.81 97 ALA A O 1
ATOM 768 N N . LEU A 1 98 ? 11.740 4.689 -8.871 1.00 86.31 98 LEU A N 1
ATOM 769 C CA . LEU A 1 98 ? 10.854 5.330 -7.892 1.00 86.31 98 LEU A CA 1
ATOM 770 C C . LEU A 1 98 ? 11.040 4.752 -6.479 1.00 86.31 98 LEU A C 1
ATOM 772 O O . LEU A 1 98 ? 11.050 5.495 -5.508 1.00 86.31 98 LEU A O 1
ATOM 776 N N . TYR A 1 99 ? 11.302 3.445 -6.359 1.00 86.94 99 TYR A N 1
ATOM 777 C CA . TYR A 1 99 ? 11.551 2.802 -5.063 1.00 86.94 99 TYR A CA 1
ATOM 778 C C . TYR A 1 99 ? 12.854 3.257 -4.373 1.00 86.94 99 TYR A C 1
ATOM 780 O O . TYR A 1 99 ? 13.046 2.979 -3.191 1.00 86.94 99 TYR A O 1
ATOM 788 N N . ARG A 1 100 ? 13.765 3.932 -5.093 1.00 90.25 100 ARG A N 1
ATOM 789 C CA . ARG A 1 100 ? 14.991 4.537 -4.540 1.00 90.25 100 ARG A CA 1
ATOM 790 C C . ARG A 1 100 ? 14.852 6.036 -4.280 1.00 90.25 100 ARG A C 1
ATOM 792 O O . ARG A 1 100 ? 15.789 6.619 -3.737 1.00 90.25 100 ARG A O 1
ATOM 799 N N . ALA A 1 101 ? 13.748 6.648 -4.703 1.00 91.06 101 ALA A N 1
ATOM 800 C CA . ALA A 1 101 ? 13.519 8.067 -4.504 1.00 91.06 101 ALA A CA 1
ATOM 801 C C . ALA A 1 101 ? 13.344 8.385 -3.014 1.00 91.06 101 ALA A C 1
ATOM 803 O O . ALA A 1 101 ? 12.857 7.567 -2.230 1.00 91.06 101 ALA A O 1
ATOM 804 N N . GLU A 1 102 ? 13.750 9.595 -2.650 1.00 94.06 102 GLU A N 1
ATOM 805 C CA . GLU A 1 102 ? 13.408 10.221 -1.382 1.00 94.06 102 GLU A CA 1
ATOM 806 C C . GLU A 1 102 ? 12.350 11.280 -1.682 1.00 94.06 102 GLU A C 1
ATOM 808 O O . GLU A 1 102 ? 12.577 12.170 -2.505 1.00 94.06 102 GLU A O 1
ATOM 813 N N . LEU A 1 103 ? 11.176 11.132 -1.076 1.00 92.06 103 LEU A N 1
ATOM 814 C CA . LEU A 1 103 ? 10.017 11.993 -1.287 1.00 92.06 103 LEU A CA 1
ATOM 815 C C . LEU A 1 103 ? 9.605 12.545 0.075 1.00 92.06 103 LEU A C 1
ATOM 817 O O . LEU A 1 103 ? 9.489 11.789 1.036 1.00 92.06 103 LEU A O 1
ATOM 821 N N . ASP A 1 104 ? 9.451 13.865 0.171 1.00 89.94 104 ASP A N 1
ATOM 822 C CA . ASP A 1 104 ? 9.124 14.565 1.422 1.00 89.94 104 ASP A CA 1
ATOM 823 C C . ASP A 1 104 ? 10.064 14.215 2.600 1.00 89.94 104 ASP A C 1
ATOM 825 O O . ASP A 1 104 ? 9.654 14.168 3.757 1.00 89.94 104 ASP A O 1
ATOM 829 N N . GLY A 1 105 ? 11.346 13.961 2.300 1.00 91.81 105 GLY A N 1
ATOM 830 C CA . GLY A 1 105 ? 12.377 13.606 3.286 1.00 91.81 105 GLY A CA 1
ATOM 831 C C . GLY A 1 105 ? 12.325 12.156 3.781 1.00 91.81 105 GLY A C 1
ATOM 832 O O . GLY A 1 105 ? 13.041 11.810 4.719 1.00 91.81 105 GLY A O 1
ATOM 833 N N . ALA A 1 106 ? 11.495 11.305 3.171 1.00 94.75 106 ALA A N 1
ATOM 834 C CA . ALA A 1 106 ? 11.376 9.891 3.504 1.00 94.75 106 ALA A CA 1
ATOM 835 C C . ALA A 1 106 ? 11.790 9.004 2.325 1.00 94.75 106 ALA A C 1
ATOM 837 O O . ALA A 1 106 ? 11.395 9.222 1.175 1.00 94.75 106 ALA A O 1
ATOM 838 N N . ARG A 1 107 ? 12.564 7.953 2.612 1.00 95.69 107 ARG A N 1
ATOM 839 C CA . ARG A 1 107 ? 12.800 6.872 1.647 1.00 95.69 107 ARG A CA 1
ATOM 840 C C . ARG A 1 107 ? 11.612 5.915 1.659 1.00 95.69 107 ARG A C 1
ATOM 842 O O . ARG A 1 107 ? 10.812 5.897 2.593 1.00 95.69 107 ARG A O 1
ATOM 849 N N . ARG A 1 108 ? 11.534 5.050 0.645 1.00 94.50 108 ARG A N 1
ATOM 850 C CA . ARG A 1 108 ? 10.459 4.053 0.512 1.00 94.50 108 ARG A CA 1
ATOM 851 C C . ARG A 1 108 ? 10.254 3.208 1.776 1.00 94.50 108 ARG A C 1
ATOM 853 O O . ARG A 1 108 ? 9.113 2.995 2.169 1.00 94.50 108 ARG A O 1
ATOM 860 N N . ASP A 1 109 ? 11.329 2.756 2.419 1.00 95.44 109 ASP A N 1
ATOM 861 C CA . ASP A 1 109 ? 11.237 1.925 3.628 1.00 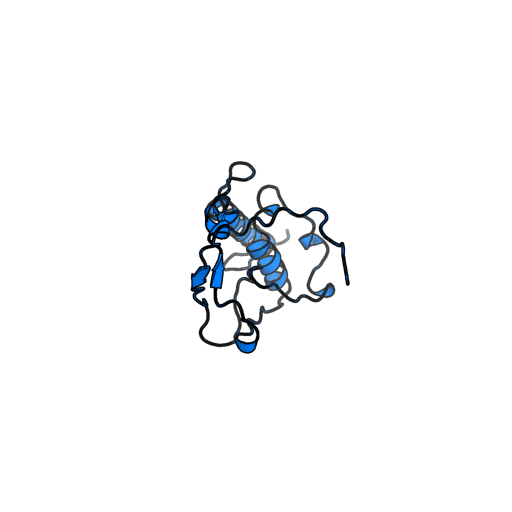95.44 109 ASP A CA 1
ATOM 862 C C . ASP A 1 109 ? 10.674 2.699 4.829 1.00 95.44 109 ASP A C 1
ATOM 864 O O . ASP A 1 109 ? 9.869 2.154 5.589 1.00 95.44 109 ASP A O 1
ATOM 868 N N . ASP A 1 110 ? 11.045 3.975 4.966 1.00 96.12 110 ASP A N 1
ATOM 869 C CA . ASP A 1 110 ? 10.547 4.860 6.021 1.00 96.12 110 ASP A CA 1
ATOM 870 C C . ASP A 1 110 ? 9.059 5.158 5.809 1.00 96.12 110 ASP A C 1
ATOM 872 O O . ASP A 1 110 ? 8.256 5.002 6.729 1.00 96.12 110 ASP A O 1
ATOM 876 N N . ALA A 1 111 ? 8.673 5.500 4.575 1.00 96.38 111 ALA A N 1
ATOM 877 C CA . ALA A 1 111 ? 7.286 5.770 4.206 1.00 96.38 111 ALA A CA 1
ATOM 878 C C . ALA A 1 111 ? 6.393 4.526 4.362 1.00 96.38 111 ALA A C 1
ATOM 880 O O . ALA A 1 111 ? 5.295 4.618 4.911 1.00 96.38 111 ALA A O 1
ATOM 881 N N . ASN A 1 112 ? 6.876 3.344 3.957 1.00 96.56 112 ASN A N 1
ATOM 882 C CA . ASN A 1 112 ? 6.165 2.078 4.154 1.00 96.56 112 ASN A CA 1
ATOM 883 C C . ASN A 1 112 ? 5.917 1.810 5.642 1.00 96.56 112 ASN A C 1
ATOM 885 O O . ASN A 1 112 ? 4.805 1.450 6.028 1.00 96.56 112 ASN A O 1
ATOM 889 N N . ARG A 1 113 ? 6.942 1.993 6.487 1.00 95.81 113 ARG A N 1
ATOM 890 C CA . ARG A 1 113 ? 6.820 1.792 7.936 1.00 95.81 113 ARG A CA 1
ATOM 891 C C . ARG A 1 113 ? 5.841 2.784 8.554 1.00 95.81 113 ARG A C 1
ATOM 893 O O . ARG A 1 113 ? 4.958 2.360 9.291 1.00 95.81 113 ARG A O 1
ATOM 900 N N . ALA A 1 114 ? 5.953 4.061 8.196 1.00 96.06 114 ALA A N 1
ATOM 901 C CA . ALA A 1 114 ? 5.028 5.095 8.644 1.00 96.06 114 ALA A CA 1
ATOM 902 C C . ALA A 1 114 ? 3.579 4.769 8.249 1.00 96.06 114 ALA A C 1
ATOM 904 O O . ALA A 1 114 ? 2.674 4.945 9.057 1.00 96.06 114 ALA A O 1
ATOM 905 N N . CYS A 1 115 ? 3.355 4.229 7.046 1.00 97.12 115 CYS A N 1
ATOM 906 C CA . CYS A 1 115 ? 2.028 3.805 6.602 1.00 97.12 115 CYS A CA 1
ATOM 907 C C . CYS A 1 115 ? 1.491 2.628 7.427 1.00 97.12 115 CYS A C 1
ATOM 909 O O . CYS A 1 115 ? 0.349 2.660 7.878 1.00 97.12 115 CYS A O 1
ATOM 911 N N . VAL A 1 116 ? 2.314 1.603 7.679 1.00 96.81 116 VAL A N 1
ATOM 912 C CA . VAL A 1 116 ? 1.930 0.462 8.528 1.00 96.81 116 VAL A CA 1
ATOM 913 C C . VAL A 1 116 ? 1.580 0.920 9.943 1.00 96.81 116 VAL A C 1
ATOM 915 O O . VAL A 1 116 ? 0.567 0.486 10.491 1.00 96.81 116 VAL A O 1
ATOM 918 N N . ASP A 1 117 ? 2.389 1.798 10.532 1.00 95.50 117 ASP A N 1
ATOM 919 C CA . ASP A 1 117 ? 2.146 2.316 11.877 1.00 95.50 117 ASP A CA 1
ATOM 920 C C . ASP A 1 117 ? 0.883 3.193 11.913 1.00 95.50 117 ASP A C 1
ATOM 922 O O . ASP A 1 117 ? 0.040 3.006 12.793 1.00 95.50 117 ASP A O 1
ATOM 926 N N . TYR A 1 118 ? 0.672 4.032 10.891 1.00 95.56 118 TYR A N 1
ATOM 927 C CA . TYR A 1 118 ? -0.570 4.786 10.707 1.00 95.56 118 TYR A CA 1
ATOM 928 C C . TYR A 1 118 ? -1.791 3.879 10.576 1.00 95.56 118 TYR A C 1
ATOM 930 O O . TYR A 1 118 ? -2.853 4.238 11.050 1.00 95.56 118 TYR A O 1
ATOM 938 N N . MET A 1 119 ? -1.685 2.706 9.951 1.00 96.06 119 MET A N 1
ATOM 939 C CA . MET A 1 119 ? -2.815 1.777 9.843 1.00 96.06 119 MET A CA 1
ATOM 940 C C . MET A 1 119 ? -3.098 1.034 11.158 1.00 96.06 119 MET A C 1
ATOM 942 O O . MET A 1 119 ? -4.240 0.667 11.445 1.00 96.06 119 MET A O 1
ATOM 946 N N . ARG A 1 120 ? -2.070 0.807 11.982 1.00 95.56 120 ARG A N 1
ATOM 947 C CA . ARG A 1 120 ? -2.184 0.086 13.259 1.00 95.56 120 ARG A CA 1
ATOM 948 C C . ARG A 1 120 ? -2.932 0.867 14.328 1.00 95.56 120 ARG A C 1
ATOM 950 O O . ARG A 1 120 ? -3.672 0.256 15.094 1.00 95.56 120 ARG A O 1
ATOM 957 N N . GLU A 1 121 ? -2.723 2.174 14.404 1.00 92.25 121 GLU A N 1
ATOM 958 C CA . GLU A 1 121 ? -3.242 3.014 15.488 1.00 92.25 121 GLU A CA 1
ATOM 959 C C . GLU A 1 121 ? -4.771 3.260 15.419 1.00 92.25 121 GLU A C 1
ATOM 961 O O . GLU A 1 121 ? -5.474 2.881 16.361 1.00 92.25 121 GLU A O 1
ATOM 966 N N . PRO A 1 122 ? -5.343 3.801 14.325 1.00 91.19 122 PRO A N 1
ATOM 967 C CA . PRO A 1 122 ? -6.774 4.043 14.197 1.00 91.19 122 PRO A CA 1
ATOM 968 C C . PRO A 1 122 ? -7.562 2.768 13.877 1.00 91.19 122 PRO A C 1
ATOM 970 O O . PRO A 1 122 ? -8.693 2.628 14.334 1.00 91.19 122 PRO A O 1
ATOM 973 N N . TYR A 1 123 ? -6.993 1.829 13.106 1.00 94.12 123 TYR A N 1
ATOM 974 C CA . TYR A 1 123 ? -7.742 0.672 12.596 1.00 94.12 123 TYR A CA 1
ATOM 975 C C . TYR A 1 123 ? -7.397 -0.656 13.272 1.00 94.12 123 TYR A C 1
ATOM 977 O O . TYR A 1 123 ? -8.140 -1.621 13.113 1.00 94.12 123 TYR A O 1
ATOM 985 N N . GLY A 1 124 ? -6.297 -0.747 14.026 1.00 94.94 124 GLY A N 1
ATOM 986 C CA . GLY A 1 124 ? -5.937 -1.977 14.740 1.00 94.94 124 GLY A CA 1
ATOM 987 C C . GLY A 1 124 ? -5.584 -3.164 13.839 1.00 94.94 124 GLY A C 1
ATOM 988 O O . GLY A 1 124 ? -5.681 -4.308 14.275 1.00 94.94 124 GLY A O 1
ATOM 989 N N . ILE A 1 125 ? -5.196 -2.922 12.585 1.00 95.12 125 ILE A N 1
ATOM 990 C CA . ILE A 1 125 ? -4.822 -3.984 11.641 1.00 95.12 125 ILE A CA 1
ATOM 991 C C . ILE A 1 125 ? -3.326 -4.314 11.729 1.00 95.12 125 ILE A C 1
ATOM 993 O O . ILE A 1 125 ? -2.557 -3.595 12.362 1.00 95.12 125 ILE A O 1
ATOM 997 N N . TRP A 1 126 ? -2.900 -5.437 11.139 1.00 94.38 126 TRP A N 1
ATOM 998 C CA . TRP A 1 126 ? -1.491 -5.878 11.097 1.00 94.38 126 TRP A CA 1
ATOM 999 C C . TRP A 1 126 ? -0.782 -5.907 12.465 1.00 94.38 126 TRP A C 1
ATOM 1001 O O . TRP A 1 126 ? 0.368 -5.474 12.614 1.00 94.38 126 TRP A O 1
ATOM 1011 N N . GLY A 1 127 ? -1.487 -6.418 13.477 1.00 91.00 127 GLY A N 1
ATOM 1012 C CA . GLY A 1 127 ? -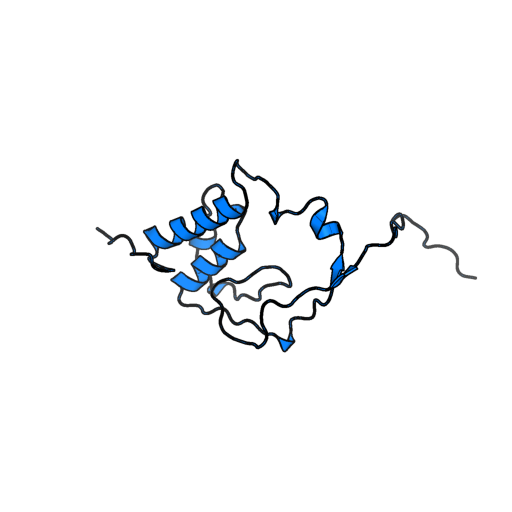0.992 -6.545 14.852 1.00 91.00 127 GLY A CA 1
ATOM 1013 C C . GLY A 1 127 ? -1.141 -5.283 15.709 1.00 91.00 127 GLY A C 1
ATOM 1014 O O . GLY A 1 127 ? -0.686 -5.282 16.852 1.00 91.00 127 GLY A O 1
ATOM 1015 N N . GLY A 1 128 ? -1.765 -4.224 15.184 1.00 88.62 128 GLY A N 1
ATOM 1016 C CA . GLY A 1 128 ? -2.151 -3.047 15.959 1.00 88.62 128 GLY A CA 1
ATOM 1017 C C . GLY A 1 128 ? -3.279 -3.337 16.954 1.00 88.62 128 GLY A C 1
ATOM 1018 O O . GLY A 1 128 ? -3.991 -4.333 16.851 1.00 88.62 128 GLY A O 1
ATOM 1019 N N . LYS A 1 129 ? -3.458 -2.442 17.926 1.00 81.62 129 LYS A N 1
ATOM 1020 C CA . LYS A 1 129 ? -4.656 -2.387 18.772 1.00 81.62 129 LYS A CA 1
ATOM 1021 C C . LYS A 1 129 ? -5.338 -1.067 18.462 1.00 81.62 129 LYS A C 1
ATOM 1023 O O . LYS A 1 129 ? -4.738 -0.030 18.724 1.00 81.62 129 LYS A O 1
ATOM 1028 N N . ALA A 1 130 ? -6.542 -1.119 17.894 1.00 75.81 130 ALA A N 1
ATOM 1029 C CA . ALA A 1 130 ? -7.278 0.092 17.552 1.00 75.81 130 ALA A CA 1
ATOM 1030 C C . ALA A 1 130 ? -7.460 0.958 18.804 1.00 75.81 130 ALA A C 1
ATOM 1032 O O . ALA A 1 130 ? -7.777 0.432 19.880 1.00 75.81 130 ALA A O 1
ATOM 1033 N N . ALA A 1 131 ? -7.263 2.268 18.665 1.00 73.69 131 ALA A N 1
ATOM 1034 C CA . ALA A 1 131 ? -7.616 3.214 19.712 1.00 73.69 131 ALA A CA 1
ATOM 1035 C C . ALA A 1 131 ? -9.094 3.011 20.092 1.00 73.69 131 ALA A C 1
ATOM 1037 O O . ALA A 1 131 ? -9.973 2.994 19.229 1.00 73.69 131 ALA A O 1
ATOM 1038 N N . GLN A 1 132 ? -9.373 2.802 21.382 1.00 56.34 132 GLN A N 1
ATOM 103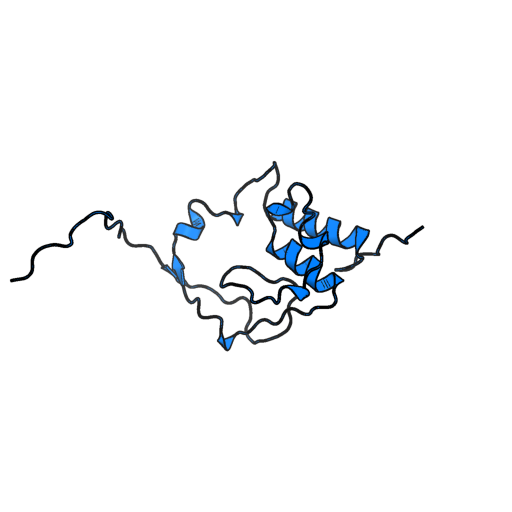9 C CA . GLN A 1 132 ? -10.752 2.699 21.854 1.00 56.34 132 GLN A CA 1
ATOM 1040 C C . GLN A 1 132 ? -11.437 4.047 21.616 1.00 56.34 132 GLN A C 1
ATOM 1042 O O . GLN A 1 132 ? -10.956 5.070 22.105 1.00 56.34 132 GLN A O 1
ATOM 1047 N N . SER A 1 133 ? -12.544 4.059 20.868 1.00 53.75 133 SER A N 1
ATOM 1048 C CA . SER A 1 133 ? -13.411 5.235 20.796 1.00 53.75 133 SER A CA 1
ATOM 1049 C C . SER A 1 133 ? -13.853 5.584 22.219 1.00 53.75 133 SER A C 1
ATOM 1051 O O . SER A 1 133 ? -14.504 4.771 22.874 1.00 53.75 133 SER A O 1
ATOM 1053 N N . THR A 1 134 ? -13.411 6.745 22.705 1.00 40.97 134 THR A N 1
ATOM 1054 C CA . THR A 1 134 ? -13.862 7.339 23.974 1.00 40.97 134 THR A CA 1
ATOM 1055 C C . THR A 1 134 ? -15.209 8.010 23.757 1.00 40.97 134 THR A C 1
ATOM 1057 O O . THR A 1 134 ? -15.372 8.633 22.683 1.00 40.97 134 THR A O 1
#

Secondary structure (DSSP, 8-state):
-------S-----S---EEEPPPS-SS-EEES----TT-----GGG--GGGS-PPTTGGG-HHHHHHHHHHHTT--EEE-GGG----EEETHHHHT-GGG-EETTEEHHHHHHHHHHHHHHHH--TT--PPP--

Foldseek 3Di:
DDDDDPDDDPPPPPPFDKDFDDDPDPAKDWDQWDDCVLHDDDDPVLADPVLVVADPLLVLPNRLSVSLSNVLSVHIGIDHPVSPPDGIDTPVCPPPPSQQDQDPNHHNVRSSVVSVVVSQACRVPPPHDHDPDD

Sequence (134 aa):
MLRAVDRTFPRYFGQVRLKAFQTRFSASGYGDVAEGFGGVLVRPEFFDDAVSDIPPILWAVDDVWISGHLTRRGIPIWVEMAGARISNIGDMNETFALYRAELDGARRDDANRACVDYMREPYGIWGGKAAQST

pLDDT: mean 83.24, std 17.15, range [32.41, 97.69]

Radius of gyration: 19.87 Å; chains: 1; bounding box: 37×35×79 Å